Protein AF-0000000085065336 (afdb_homodimer)

pLDDT: mean 88.28, std 19.09, range [37.12, 98.88]

Nearest PDB structures (foldseek):
  1dco-assembly1_B  TM=8.413E-01  e=4.176E-04  Rattus norvegicus
  2v6u-assembly1_A  TM=8.398E-01  e=1.191E-03  Toxoplasma gondii RH
  3jst-assembly2_B  TM=8.424E-01  e=3.184E-03  Brucella melitensis
  4wil-assembly1_A  TM=7.880E-01  e=3.184E-03  Mus musculus
  4c45-assembly1_A  TM=7.063E-01  e=2.616E-03  Homo sapiens

Foldseek 3Di:
DPCPVPPPPPPPPDPPQDAKDKDKAFADFQQLVVQLVVVLVVLCVVVVHDWDWDDDTTMIMTMDGSVRVVVCVVVVHCSVVVSVVSSVVSRD/DPPPVPPVPPPPPPPPQDAKDKDKAFADFQQLVVQLVVVLVVLCVVVVHDWDWDDDTTMIMTMDGSVRVVVCVVVVHCSVVVSVVSSVVSRD

Radius of gyration: 24.81 Å; Cα contacts (8 Å, |Δi|>4): 207; chains: 2; bounding box: 37×108×65 Å

Organism: Acidithiobacillus ferrooxidans (strain ATCC 23270 / DSM 14882 / CIP 104768 / NCIMB 8455) (NCBI:txid243159)

Structure (mmCIF, N/CA/C/O backbone):
data_AF-0000000085065336-model_v1
#
loop_
_entity.id
_entity.type
_entity.pdbx_description
1 polymer '4a-hydroxytetrahydrobiopterin dehydratase'
#
loop_
_atom_site.group_PDB
_atom_site.id
_atom_site.type_symbol
_atom_site.label_atom_id
_atom_site.label_alt_id
_atom_site.label_comp_id
_atom_site.label_asym_id
_atom_site.label_entity_id
_atom_site.label_seq_id
_atom_site.pdbx_PDB_ins_code
_atom_site.Cartn_x
_atom_site.Cartn_y
_atom_site.Cartn_z
_atom_site.occupancy
_atom_site.B_iso_or_equiv
_atom_site.auth_seq_id
_atom_site.auth_comp_id
_atom_site.auth_asym_id
_atom_site.auth_atom_id
_atom_site.pdbx_PDB_model_num
ATOM 1 N N . MET A 1 1 ? 16.797 42.188 50.781 1 37.12 1 MET A N 1
ATOM 2 C CA . MET A 1 1 ? 16.078 40.969 50.406 1 37.12 1 MET A CA 1
ATOM 3 C C . MET A 1 1 ? 15.953 40.844 48.906 1 37.12 1 MET A C 1
ATOM 5 O O . MET A 1 1 ? 15.32 41.656 48.25 1 37.12 1 MET A O 1
ATOM 9 N N . ASN A 1 2 ? 16.984 40.375 48.156 1 39.34 2 ASN A N 1
ATOM 10 C CA . ASN A 1 2 ? 17.125 40.125 46.719 1 39.34 2 ASN A CA 1
ATOM 11 C C . ASN A 1 2 ? 16.016 39.219 46.219 1 39.34 2 ASN A C 1
ATOM 13 O O . ASN A 1 2 ? 15.805 38.125 46.75 1 39.34 2 ASN A O 1
ATOM 17 N N . ALA A 1 3 ? 14.852 39.625 45.688 1 46.88 3 ALA A N 1
ATOM 18 C CA . ALA A 1 3 ? 13.766 38.906 45.031 1 46.88 3 ALA A CA 1
ATOM 19 C C . ALA A 1 3 ? 14.297 38.031 43.938 1 46.88 3 ALA A C 1
ATOM 21 O O . ALA A 1 3 ? 14.734 38.5 42.875 1 46.88 3 ALA A O 1
ATOM 22 N N . VAL A 1 4 ? 15.125 37.031 44.188 1 46.22 4 VAL A N 1
ATOM 23 C CA . VAL A 1 4 ? 15.383 36 43.156 1 46.22 4 VAL A CA 1
ATOM 24 C C . VAL A 1 4 ? 14.062 35.531 42.562 1 46.22 4 VAL A C 1
ATOM 26 O O . VAL A 1 4 ? 13.125 35.188 43.281 1 46.22 4 VAL A O 1
ATOM 29 N N . LYS A 1 5 ? 13.57 36.219 41.531 1 44.22 5 LYS A N 1
ATOM 30 C CA . LYS A 1 5 ? 12.469 35.75 40.719 1 44.22 5 LYS A CA 1
ATOM 31 C C . LYS A 1 5 ? 12.547 34.219 40.531 1 44.22 5 LYS A C 1
ATOM 33 O O . LYS A 1 5 ? 13.555 33.688 40.031 1 44.22 5 LYS A O 1
ATOM 38 N N . ASP A 1 6 ? 12.016 33.375 41.438 1 45.69 6 ASP A N 1
ATOM 39 C CA . ASP A 1 6 ? 11.789 31.953 41.219 1 45.69 6 ASP A CA 1
ATOM 40 C C . ASP A 1 6 ? 11.375 31.688 39.75 1 45.69 6 ASP A C 1
ATOM 42 O O . ASP A 1 6 ? 10.312 32.125 39.312 1 45.69 6 ASP A O 1
ATOM 46 N N . LEU A 1 7 ? 12.25 31.953 38.719 1 43.44 7 LEU A N 1
ATOM 47 C CA . LEU A 1 7 ? 11.969 31.344 37.438 1 43.44 7 LEU A CA 1
ATOM 48 C C . LEU A 1 7 ? 11.328 29.969 37.594 1 43.44 7 LEU A C 1
ATOM 50 O O . LEU A 1 7 ? 11.977 29.031 38.094 1 43.44 7 LEU A O 1
ATOM 54 N N . ASN A 1 8 ? 10.164 29.844 38.188 1 44.94 8 ASN A N 1
ATOM 55 C CA . ASN A 1 8 ? 9.398 28.609 38.031 1 44.94 8 ASN A CA 1
ATOM 56 C C . ASN A 1 8 ? 9.641 27.953 36.688 1 44.94 8 ASN A C 1
ATOM 58 O O . ASN A 1 8 ? 9.398 28.562 35.625 1 44.94 8 ASN A O 1
ATOM 62 N N . ALA A 1 9 ? 10.766 27.219 36.438 1 46.41 9 ALA A N 1
ATOM 63 C CA . ALA A 1 9 ? 10.945 26.281 35.344 1 46.41 9 ALA A CA 1
ATOM 64 C C . ALA A 1 9 ? 9.617 25.688 34.906 1 46.41 9 ALA A C 1
ATOM 66 O O . ALA A 1 9 ? 8.891 25.094 35.719 1 46.41 9 ALA A O 1
ATOM 67 N N . ALA A 1 10 ? 8.852 26.328 34.062 1 47.88 10 ALA A N 1
ATOM 68 C CA . ALA A 1 10 ? 7.797 25.625 33.344 1 47.88 10 ALA A CA 1
ATOM 69 C C . ALA A 1 10 ? 8.094 24.125 33.25 1 47.88 10 ALA A C 1
ATOM 71 O O . ALA A 1 10 ? 9.18 23.719 32.844 1 47.88 10 ALA A O 1
ATOM 72 N N . SER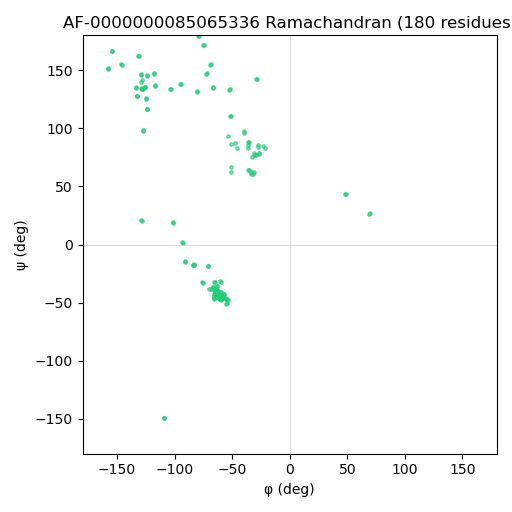 A 1 11 ? 7.77 23.266 34.25 1 47.81 11 SER A N 1
ATOM 73 C CA . SER A 1 11 ? 7.734 21.812 34.125 1 47.81 11 SER A CA 1
ATOM 74 C C . SER A 1 11 ? 7.457 21.375 32.688 1 47.81 11 SER A C 1
ATOM 76 O O . SER A 1 11 ? 6.441 21.766 32.094 1 47.81 11 SER A O 1
ATOM 78 N N . SER A 1 12 ? 8.445 21.422 31.812 1 49.44 12 SER A N 1
ATOM 79 C CA . SER A 1 12 ? 8.219 20.609 30.625 1 49.44 12 SER A CA 1
ATOM 80 C C . SER A 1 12 ? 7.383 19.375 30.938 1 49.44 12 SER A C 1
ATOM 82 O O . SER A 1 12 ? 7.879 18.422 31.531 1 49.44 12 SER A O 1
ATOM 84 N N . GLY A 1 13 ? 6.199 19.422 31.359 1 48.72 13 GLY A N 1
ATOM 85 C CA . GLY A 1 13 ? 5.379 18.234 31.438 1 48.72 13 GLY A CA 1
ATOM 86 C C . GLY A 1 13 ? 5.75 17.188 30.391 1 48.72 13 GLY A C 1
ATOM 87 O O . GLY A 1 13 ? 6.473 17.484 29.438 1 48.72 13 GLY A O 1
ATOM 88 N N . PRO A 1 14 ? 5.676 15.898 30.797 1 52.41 14 PRO A N 1
ATOM 89 C CA . PRO A 1 14 ? 5.965 14.867 29.797 1 52.41 14 PRO A CA 1
ATOM 90 C C . PRO A 1 14 ? 5.387 15.195 28.438 1 52.41 14 PRO A C 1
ATOM 92 O O . PRO A 1 14 ? 4.234 15.625 28.328 1 52.41 14 PRO A O 1
ATOM 95 N N . GLN A 1 15 ? 6.156 15.727 27.547 1 56.25 15 GLN A N 1
ATOM 96 C CA . GLN A 1 15 ? 5.648 15.828 26.188 1 56.25 15 GLN A CA 1
ATOM 97 C C . GLN A 1 15 ? 4.68 14.688 25.875 1 56.25 15 GLN A C 1
ATOM 99 O O . GLN A 1 15 ? 5.062 13.516 25.891 1 56.25 15 GLN A O 1
ATOM 104 N N . GLU A 1 16 ? 3.492 14.719 26.312 1 63.53 16 GLU A N 1
ATOM 105 C CA . GLU A 1 16 ? 2.461 13.742 25.984 1 63.53 16 GLU A CA 1
ATOM 106 C C . GLU A 1 16 ? 2.594 13.273 24.531 1 63.53 16 GLU A C 1
ATOM 108 O O . GLU A 1 16 ? 2.5 14.078 23.594 1 63.53 16 GLU A O 1
ATOM 113 N N . LEU A 1 17 ? 3.43 12.18 24.312 1 72.38 17 LEU A N 1
ATOM 114 C CA . LEU A 1 17 ? 3.559 11.578 22.984 1 72.38 17 LEU A CA 1
ATOM 115 C C . LEU A 1 17 ? 2.188 11.266 22.406 1 72.38 17 LEU A C 1
ATOM 117 O O . LEU A 1 17 ? 1.35 10.648 23.062 1 72.38 17 LEU A O 1
ATOM 121 N N . LEU A 1 18 ? 1.824 12.031 21.359 1 84.38 18 LEU A N 1
ATOM 122 C CA . LEU A 1 18 ? 0.594 11.727 20.641 1 84.38 18 LEU A CA 1
ATOM 123 C C . LEU A 1 18 ? 0.561 10.266 20.219 1 84.38 18 LEU A C 1
ATOM 125 O O . LEU A 1 18 ? 1.584 9.711 19.812 1 84.38 18 LEU A O 1
ATOM 129 N N . PRO A 1 19 ? -0.512 9.664 20.438 1 91 19 PRO A N 1
ATOM 130 C CA . PRO A 1 19 ? -0.625 8.266 20.016 1 91 19 PRO A CA 1
ATOM 131 C C . PRO A 1 19 ? -0.667 8.109 18.5 1 91 19 PRO A C 1
ATOM 133 O O . PRO A 1 19 ? -1.012 9.055 17.781 1 91 19 PRO A O 1
ATOM 136 N N . THR A 1 20 ? -0.245 6.934 18.094 1 95.38 20 THR A N 1
ATOM 137 C CA . THR A 1 20 ? -0.383 6.586 16.688 1 95.38 20 THR A CA 1
ATOM 138 C C . THR A 1 20 ? -1.854 6.453 16.312 1 95.38 20 THR A C 1
ATOM 140 O O . THR A 1 20 ? -2.646 5.875 17.062 1 95.38 20 THR A O 1
ATOM 143 N N . LEU A 1 21 ? -2.221 7.043 15.148 1 97.12 21 LEU A N 1
ATOM 144 C CA . LEU A 1 21 ? -3.549 6.879 14.57 1 97.12 21 LEU A CA 1
ATOM 145 C C . LEU A 1 21 ? -3.557 5.75 13.539 1 97.12 21 LEU A C 1
ATOM 147 O O . LEU A 1 21 ? -2.619 5.609 12.758 1 97.12 21 LEU A O 1
ATOM 151 N N . ASN A 1 22 ? -4.672 4.93 13.617 1 98.31 22 ASN A N 1
ATOM 152 C CA . ASN A 1 22 ? -4.828 3.805 12.695 1 98.31 22 ASN A CA 1
ATOM 153 C C . ASN A 1 22 ? -6.234 3.76 12.102 1 98.31 22 ASN A C 1
ATOM 155 O O . ASN A 1 22 ? -7.223 3.939 12.812 1 98.31 22 ASN A O 1
ATOM 159 N N . TRP A 1 23 ? -6.277 3.533 10.773 1 98.56 23 TRP A N 1
ATOM 160 C CA . TRP A 1 23 ? -7.527 3.293 10.062 1 98.56 23 TRP A CA 1
ATOM 161 C C . TRP A 1 23 ? -7.477 1.972 9.305 1 98.56 23 TRP A C 1
ATOM 163 O O . TRP A 1 23 ? -6.426 1.584 8.789 1 98.56 23 TRP A O 1
ATOM 173 N N . ARG A 1 24 ? -8.633 1.341 9.258 1 98.69 24 ARG A N 1
ATOM 174 C CA . ARG A 1 24 ? -8.867 0.233 8.336 1 98.69 24 ARG A CA 1
ATOM 175 C C . ARG A 1 24 ? -10.086 0.491 7.465 1 98.69 24 ARG A C 1
ATOM 177 O O . ARG A 1 24 ? -11.172 0.791 7.977 1 98.69 24 ARG A O 1
ATOM 184 N N . PHE A 1 25 ? -9.883 0.417 6.203 1 98.81 25 PHE A N 1
ATOM 185 C CA . PHE A 1 25 ? -10.961 0.56 5.23 1 98.81 25 PHE A CA 1
ATOM 186 C C . PHE A 1 25 ? -11.133 -0.72 4.426 1 98.81 25 PHE A C 1
ATOM 188 O O . PHE A 1 25 ? -10.156 -1.351 4.031 1 98.81 25 PHE A O 1
ATOM 195 N N . GLU A 1 26 ? -12.445 -1.111 4.219 1 98.69 26 GLU A N 1
ATOM 196 C CA . GLU A 1 26 ? -12.766 -2.305 3.439 1 98.69 26 GLU A CA 1
ATOM 197 C C . GLU A 1 26 ? -13.586 -1.952 2.201 1 98.69 26 GLU A C 1
ATOM 199 O O . GLU A 1 26 ? -14.406 -1.035 2.232 1 98.69 26 GLU A O 1
ATOM 204 N N . PHE A 1 27 ? -13.336 -2.742 1.163 1 98.56 27 PHE A N 1
ATOM 205 C CA . PHE A 1 27 ? -13.969 -2.504 -0.13 1 98.56 27 PHE A CA 1
ATOM 206 C C . PHE A 1 27 ? -14.57 -3.791 -0.687 1 98.56 27 PHE A C 1
ATOM 208 O O . PHE A 1 27 ? -14.18 -4.887 -0.282 1 98.56 27 PHE A O 1
ATOM 215 N N . GLY A 1 28 ? -15.445 -3.627 -1.633 1 97.75 28 GLY A N 1
ATOM 216 C CA . GLY A 1 28 ? -16.156 -4.766 -2.184 1 97.75 28 GLY A CA 1
ATOM 217 C C . GLY A 1 28 ? -15.383 -5.492 -3.268 1 97.75 28 GLY A C 1
ATOM 218 O O . GLY A 1 28 ? -15.711 -6.625 -3.621 1 97.75 28 GLY A O 1
ATOM 219 N N . SER A 1 29 ? -14.359 -4.84 -3.846 1 97.12 29 SER A N 1
ATOM 220 C CA . SER A 1 29 ? -13.578 -5.418 -4.934 1 97.12 29 SER A CA 1
ATOM 221 C C . SER A 1 29 ? -12.172 -4.832 -4.977 1 97.12 29 SER A C 1
ATOM 223 O O . SER A 1 29 ? -11.906 -3.793 -4.367 1 97.12 29 SER A O 1
ATOM 225 N N . TYR A 1 30 ? -11.336 -5.508 -5.738 1 97 30 TYR A N 1
ATOM 226 C CA . TYR A 1 30 ? -9.984 -4.98 -5.938 1 97 30 TYR A CA 1
ATOM 227 C C . TYR A 1 30 ? -10.023 -3.664 -6.699 1 97 30 TYR A C 1
ATOM 229 O O . TYR A 1 30 ? -9.203 -2.771 -6.449 1 97 30 TYR A O 1
ATOM 237 N N . VAL A 1 31 ? -10.969 -3.504 -7.578 1 96.62 31 VAL A N 1
ATOM 238 C CA . VAL A 1 31 ? -11.109 -2.275 -8.352 1 96.62 31 VAL A CA 1
ATOM 239 C C . VAL A 1 31 ? -11.383 -1.103 -7.414 1 96.62 31 VAL A C 1
ATOM 241 O O . VAL A 1 31 ? -10.781 -0.035 -7.551 1 96.62 31 VAL A O 1
ATOM 244 N N . GLN A 1 32 ? -12.258 -1.315 -6.457 1 98.12 32 GLN A N 1
ATOM 245 C CA . GLN A 1 32 ? -12.555 -0.273 -5.477 1 98.12 32 GLN A CA 1
ATOM 246 C C . GLN A 1 32 ? -11.328 0.029 -4.613 1 98.12 32 GLN A C 1
ATOM 248 O O . GLN A 1 32 ? -11.062 1.189 -4.297 1 98.12 32 GLN A O 1
ATOM 253 N N . THR A 1 33 ? -10.609 -1.02 -4.188 1 98.44 33 THR A N 1
ATOM 254 C CA . THR A 1 33 ? -9.367 -0.832 -3.441 1 98.44 33 THR A CA 1
ATOM 255 C C . THR A 1 33 ? -8.398 0.045 -4.223 1 98.44 33 THR A C 1
ATOM 257 O O . THR A 1 33 ? -7.863 1.02 -3.689 1 98.44 33 THR A O 1
ATOM 260 N N . ARG A 1 34 ? -8.266 -0.302 -5.5 1 97.31 34 ARG A N 1
ATOM 261 C CA . ARG A 1 34 ? -7.34 0.436 -6.355 1 97.31 34 ARG A CA 1
ATOM 262 C C . ARG A 1 34 ? -7.793 1.88 -6.539 1 97.31 34 ARG A C 1
ATOM 264 O O . ARG A 1 34 ? -6.973 2.799 -6.551 1 97.31 34 ARG A O 1
ATOM 271 N N . HIS A 1 35 ? -9.039 2.082 -6.688 1 97.81 35 HIS A N 1
ATOM 272 C CA . HIS A 1 35 ? -9.578 3.432 -6.832 1 97.81 35 HIS A CA 1
ATOM 273 C C . HIS A 1 35 ? -9.266 4.281 -5.605 1 97.81 35 HIS A C 1
ATOM 275 O O . HIS A 1 35 ? -8.836 5.43 -5.73 1 97.81 35 HIS A O 1
ATOM 281 N N . PHE A 1 36 ? -9.5 3.73 -4.441 1 98.75 36 PHE A N 1
ATOM 282 C CA . PHE A 1 36 ? -9.18 4.434 -3.203 1 98.75 36 PHE A CA 1
ATOM 283 C C . PHE A 1 36 ? -7.699 4.789 -3.15 1 98.75 36 PHE A C 1
ATOM 285 O O . PHE A 1 36 ? -7.34 5.922 -2.82 1 98.75 36 PHE A O 1
ATOM 292 N N . LEU A 1 37 ? -6.816 3.822 -3.48 1 98.56 37 LEU A N 1
ATOM 293 C CA . LEU A 1 37 ? -5.375 4.02 -3.396 1 98.56 37 LEU A CA 1
ATOM 294 C C . LEU A 1 37 ? -4.918 5.109 -4.359 1 98.56 37 LEU A C 1
ATOM 296 O O . LEU A 1 37 ? -4.02 5.891 -4.039 1 98.56 37 LEU A O 1
ATOM 300 N N . ASP A 1 38 ? -5.551 5.164 -5.5 1 97.56 38 ASP A N 1
ATOM 301 C CA . ASP A 1 38 ? -5.238 6.219 -6.465 1 97.56 38 ASP A CA 1
ATOM 302 C C . ASP A 1 38 ? -5.605 7.594 -5.914 1 97.56 38 ASP A C 1
ATOM 304 O O . ASP A 1 38 ? -4.82 8.539 -6.012 1 97.56 38 ASP A O 1
ATOM 308 N N . GLN A 1 39 ? -6.746 7.719 -5.328 1 98.31 39 GLN A N 1
ATOM 309 C CA . GLN A 1 39 ? -7.188 8.984 -4.75 1 98.31 39 GLN A CA 1
ATOM 310 C C . GLN A 1 39 ? -6.328 9.367 -3.551 1 98.31 39 GLN A C 1
ATOM 312 O O . GLN A 1 39 ? -6.043 10.555 -3.342 1 98.31 39 GLN A O 1
ATOM 317 N N . MET A 1 40 ? -5.953 8.391 -2.83 1 98.44 40 MET A N 1
ATOM 318 C CA . MET A 1 40 ? -5.059 8.633 -1.702 1 98.44 40 MET A CA 1
ATOM 319 C C . MET A 1 40 ? -3.719 9.18 -2.18 1 98.44 40 MET A C 1
ATOM 321 O O . MET A 1 40 ? -3.141 10.055 -1.541 1 98.44 40 MET A O 1
ATOM 325 N N . ALA A 1 41 ? -3.188 8.602 -3.242 1 98.06 41 ALA A N 1
ATOM 326 C CA . ALA A 1 41 ? -1.941 9.094 -3.82 1 98.06 41 ALA A CA 1
ATOM 327 C C . ALA A 1 41 ? -2.059 10.562 -4.199 1 98.06 41 ALA A C 1
ATOM 329 O O . ALA A 1 41 ? -1.155 11.359 -3.924 1 98.06 41 ALA A O 1
ATOM 330 N N . ASP A 1 42 ? -3.178 10.922 -4.785 1 98 42 ASP A N 1
ATOM 331 C CA . ASP A 1 42 ? -3.424 12.312 -5.156 1 98 42 ASP A CA 1
ATOM 332 C C . ASP A 1 42 ? -3.486 13.211 -3.924 1 98 42 ASP A C 1
ATOM 334 O O . ASP A 1 42 ? -2.943 14.32 -3.926 1 98 42 ASP A O 1
ATOM 338 N N . LEU A 1 43 ? -4.133 12.805 -2.92 1 98.5 43 LEU A N 1
ATOM 339 C CA . LEU A 1 43 ? -4.211 13.547 -1.666 1 98.5 43 LEU A CA 1
ATOM 340 C C . LEU A 1 43 ? -2.824 13.758 -1.068 1 98.5 43 LEU A C 1
ATOM 342 O O . LEU A 1 43 ? -2.494 14.859 -0.622 1 98.5 43 LEU A O 1
ATOM 346 N N . SER A 1 44 ? -2.01 12.688 -1.01 1 98.19 44 SER A N 1
ATOM 347 C CA . SER A 1 44 ? -0.654 12.766 -0.476 1 98.19 44 SER A CA 1
ATOM 348 C C . SER A 1 44 ? 0.186 13.781 -1.246 1 98.19 44 SER A C 1
ATOM 350 O O . SER A 1 44 ? 0.89 14.594 -0.645 1 98.19 44 SER A O 1
ATOM 352 N N . LYS A 1 45 ? 0.072 13.719 -2.533 1 97.19 45 LYS A N 1
ATOM 353 C CA . LYS A 1 45 ? 0.803 14.656 -3.381 1 97.19 45 LYS A CA 1
ATOM 354 C C . LYS A 1 45 ? 0.378 16.094 -3.104 1 97.19 45 LYS A C 1
ATOM 356 O O . LYS A 1 45 ? 1.223 16.969 -2.934 1 97.19 45 LYS A O 1
ATOM 361 N N . ARG A 1 46 ? -0.868 16.422 -3 1 97.25 46 ARG A N 1
ATOM 362 C CA . ARG A 1 46 ? -1.407 17.75 -2.783 1 97.25 46 ARG A CA 1
ATOM 363 C C . ARG A 1 46 ? -0.997 18.297 -1.417 1 97.25 46 ARG A C 1
ATOM 365 O O . ARG A 1 46 ? -0.661 19.469 -1.285 1 97.25 46 ARG A O 1
ATOM 372 N N . GLU A 1 47 ? -1.029 17.438 -0.41 1 96.94 47 GLU A N 1
ATOM 373 C CA . GLU A 1 47 ? -0.809 17.875 0.965 1 96.94 47 GLU A CA 1
ATOM 374 C C . GLU A 1 47 ? 0.667 17.797 1.342 1 96.94 47 GLU A C 1
ATOM 376 O O . GLU A 1 47 ? 1.087 18.344 2.363 1 96.94 47 GLU A O 1
ATOM 381 N N . GLY A 1 48 ? 1.421 17.094 0.538 1 96.12 48 GLY A N 1
ATOM 382 C CA . GLY A 1 48 ? 2.83 16.906 0.846 1 96.12 48 GLY A CA 1
ATOM 383 C C . GLY A 1 48 ? 3.062 16.016 2.057 1 96.12 48 GLY A C 1
ATOM 384 O O . GLY A 1 48 ? 4.004 16.234 2.82 1 96.12 48 GLY A O 1
ATOM 385 N N . TYR A 1 49 ? 2.172 15.133 2.344 1 97.56 49 TYR A N 1
ATOM 386 C CA . TYR A 1 49 ? 2.27 14.18 3.443 1 97.56 49 TYR A CA 1
ATOM 387 C C . TYR A 1 49 ? 2.016 12.758 2.959 1 97.56 49 TYR A C 1
ATOM 389 O O . TYR A 1 49 ? 1.076 12.516 2.199 1 97.56 49 TYR A O 1
ATOM 397 N N . TYR A 1 50 ? 2.809 11.875 3.357 1 98.25 50 TYR A N 1
ATOM 398 C CA . TYR A 1 50 ? 2.771 10.492 2.896 1 98.25 50 TYR A CA 1
ATOM 399 C C . TYR A 1 50 ? 2.719 9.531 4.074 1 98.25 50 TYR A C 1
ATOM 401 O O . TYR A 1 50 ? 3.752 9.18 4.648 1 98.25 50 TYR A O 1
ATOM 409 N N . PRO A 1 51 ? 1.52 9.062 4.391 1 98.56 51 PRO A N 1
ATOM 410 C CA . PRO A 1 51 ? 1.372 8.133 5.516 1 98.56 51 PRO A CA 1
ATOM 411 C C . PRO A 1 51 ? 1.847 6.723 5.18 1 98.56 51 PRO A C 1
ATOM 413 O O . PRO A 1 51 ? 2.166 6.434 4.023 1 98.56 51 PRO A O 1
ATOM 416 N N . ASN A 1 52 ? 1.913 5.855 6.145 1 98.06 52 ASN A N 1
ATOM 417 C CA . ASN A 1 52 ? 2.141 4.434 5.91 1 98.06 52 ASN A CA 1
ATOM 418 C C . ASN A 1 52 ? 0.856 3.721 5.496 1 98.06 52 ASN A C 1
ATOM 420 O O . ASN A 1 52 ? -0.187 3.891 6.129 1 98.06 52 ASN A O 1
ATOM 424 N N . VAL A 1 53 ? 0.941 2.965 4.461 1 98.88 53 VAL A N 1
ATOM 425 C CA . VAL A 1 53 ? -0.226 2.289 3.904 1 98.88 53 VAL A CA 1
ATOM 426 C C . VAL A 1 53 ? 0.061 0.796 3.756 1 98.88 53 VAL A C 1
ATOM 428 O O . VAL A 1 53 ? 1.146 0.407 3.316 1 98.88 53 VAL A O 1
ATOM 431 N N . SER A 1 54 ? -0.819 -0.034 4.148 1 98.75 54 SER A N 1
ATOM 432 C CA . SER A 1 54 ? -0.799 -1.46 3.838 1 98.75 54 SER A CA 1
ATOM 433 C C . SER A 1 54 ? -2.139 -1.921 3.275 1 98.75 54 SER A C 1
ATOM 435 O O . SER A 1 54 ? -3.191 -1.416 3.67 1 98.75 54 SER A O 1
ATOM 437 N N . PHE A 1 55 ? -1.986 -2.934 2.33 1 98.81 55 PHE A N 1
ATOM 438 C CA . PHE A 1 55 ? -3.256 -3.357 1.754 1 98.81 55 PHE A CA 1
ATOM 439 C C . PHE A 1 55 ? -3.145 -4.762 1.169 1 98.81 55 PHE A C 1
ATOM 441 O O . PHE A 1 55 ? -2.049 -5.211 0.829 1 98.81 55 PHE A O 1
ATOM 448 N N . GLY A 1 56 ? -4.211 -5.441 1.171 1 97.88 56 GLY A N 1
ATOM 449 C CA . GLY A 1 56 ? -4.461 -6.645 0.393 1 97.88 56 GLY A CA 1
ATOM 450 C C . GLY A 1 56 ? -5.453 -6.434 -0.734 1 97.88 56 GLY A C 1
ATOM 451 O O . GLY A 1 56 ? -5.488 -5.359 -1.343 1 97.88 56 GLY A O 1
ATOM 452 N N . LYS A 1 57 ? -6.125 -7.527 -0.974 1 97.62 57 LYS A N 1
ATOM 453 C CA . LYS A 1 57 ? -7.039 -7.465 -2.107 1 97.62 57 LYS A CA 1
ATOM 454 C C . LYS A 1 57 ? -8.172 -6.473 -1.845 1 97.62 57 LYS A C 1
ATOM 456 O O . LYS A 1 57 ? -8.461 -5.617 -2.686 1 97.62 57 LYS A O 1
ATOM 461 N N . THR A 1 58 ? -8.789 -6.523 -0.635 1 98.31 58 THR A N 1
ATOM 462 C CA . THR A 1 58 ? -10.023 -5.77 -0.462 1 98.31 58 THR A CA 1
ATOM 463 C C . THR A 1 58 ? -9.961 -4.906 0.793 1 98.31 58 THR A C 1
ATOM 465 O O . THR A 1 58 ? -10.992 -4.559 1.369 1 98.31 58 THR A O 1
ATOM 468 N N . TYR A 1 59 ? -8.797 -4.629 1.236 1 98.62 59 TYR A N 1
ATOM 469 C CA . TYR A 1 59 ? -8.68 -3.771 2.41 1 98.62 59 TYR A CA 1
ATOM 470 C C . TYR A 1 59 ? -7.434 -2.902 2.332 1 98.62 59 TYR A C 1
ATOM 472 O O . TYR A 1 59 ? -6.457 -3.268 1.672 1 98.62 59 TYR A O 1
ATOM 480 N N . VAL A 1 60 ? -7.504 -1.738 3.057 1 98.88 60 VAL A N 1
ATOM 481 C CA . VAL A 1 60 ? -6.383 -0.818 3.219 1 98.88 60 VAL A CA 1
ATOM 482 C C . VAL A 1 60 ? -6.242 -0.427 4.688 1 98.88 60 VAL A C 1
ATOM 484 O O . VAL A 1 60 ? -7.227 -0.064 5.336 1 98.88 60 VAL A O 1
ATOM 487 N N . ASN A 1 61 ? -5.105 -0.554 5.238 1 98.88 61 ASN A N 1
ATOM 488 C CA . ASN A 1 61 ? -4.719 -0.001 6.531 1 98.88 61 ASN A CA 1
ATOM 489 C C . ASN A 1 61 ? -3.826 1.227 6.371 1 98.88 61 ASN A C 1
ATOM 491 O O . ASN A 1 61 ? -2.883 1.214 5.582 1 98.88 61 ASN A O 1
ATOM 495 N N . ILE A 1 62 ? -4.148 2.285 7.125 1 98.88 62 ILE A N 1
ATOM 496 C CA . ILE A 1 62 ? -3.334 3.496 7.125 1 98.88 62 ILE A CA 1
ATOM 497 C C . ILE A 1 62 ? -2.93 3.848 8.555 1 98.88 62 ILE A C 1
ATOM 499 O O . ILE A 1 62 ? -3.748 3.773 9.477 1 98.88 62 ILE A O 1
ATOM 503 N N . SER A 1 63 ? -1.678 4.191 8.695 1 98.56 63 SER A N 1
ATOM 504 C CA . SER A 1 63 ? -1.179 4.605 10 1 98.56 63 SER A CA 1
ATOM 505 C C . SER A 1 63 ? -0.44 5.938 9.906 1 98.56 63 SER A C 1
ATOM 507 O O . SER A 1 63 ? 0.288 6.188 8.945 1 98.56 63 SER A O 1
ATOM 509 N N . ILE A 1 64 ? -0.68 6.758 10.93 1 98 64 ILE A N 1
ATOM 510 C CA . ILE A 1 64 ? 0.028 8.016 11.141 1 98 64 ILE A CA 1
ATOM 511 C C . ILE A 1 64 ? 0.659 8.023 12.531 1 98 64 ILE A C 1
ATOM 513 O O . ILE A 1 64 ? -0.045 7.934 13.539 1 98 64 ILE A O 1
ATOM 517 N N . ASP A 1 65 ? 1.98 8.086 12.5 1 96.75 65 ASP A N 1
ATOM 518 C CA . ASP A 1 65 ? 2.668 8.016 13.781 1 96.75 65 ASP A CA 1
ATOM 519 C C . ASP A 1 65 ? 2.635 9.367 14.5 1 96.75 65 ASP A C 1
ATOM 521 O O . ASP A 1 65 ? 2.006 10.312 14.016 1 96.75 65 ASP A O 1
ATOM 525 N N . ALA A 1 66 ? 3.215 9.398 15.641 1 95.94 66 ALA A N 1
ATOM 526 C CA . ALA A 1 66 ? 3.184 10.578 16.5 1 95.94 66 ALA A CA 1
ATOM 527 C C . ALA A 1 66 ? 3.787 11.789 15.781 1 95.94 66 ALA A C 1
ATOM 529 O O . ALA A 1 66 ? 3.275 12.906 15.898 1 95.94 66 ALA A O 1
ATOM 530 N N . GLU A 1 67 ? 4.875 11.578 15.133 1 95.56 67 GLU A N 1
ATOM 531 C CA . GLU A 1 67 ? 5.527 12.664 14.406 1 95.56 67 GLU A CA 1
ATOM 532 C C . GLU A 1 67 ? 4.617 13.219 13.312 1 95.56 67 GLU A C 1
ATOM 534 O O . GLU A 1 67 ? 4.496 14.438 13.164 1 95.56 67 GLU A O 1
ATOM 539 N N . GLY A 1 68 ? 4.031 12.305 12.586 1 96.31 68 GLY A N 1
ATOM 540 C CA . GLY A 1 68 ? 3.09 12.727 11.562 1 96.31 68 GLY A CA 1
ATOM 541 C C . GLY A 1 68 ? 1.885 13.461 12.117 1 96.31 68 GLY A C 1
ATOM 542 O O . GLY A 1 68 ? 1.438 14.453 11.539 1 96.31 68 GLY A O 1
ATOM 543 N N . ARG A 1 69 ? 1.404 12.977 13.188 1 95.69 69 ARG A N 1
ATOM 544 C CA . ARG A 1 69 ? 0.279 13.641 13.844 1 95.69 69 ARG A CA 1
ATOM 545 C C . ARG A 1 69 ? 0.637 15.07 14.234 1 95.69 69 ARG A C 1
ATOM 547 O O . ARG A 1 69 ? -0.166 15.984 14.055 1 95.69 69 ARG A O 1
ATOM 554 N N . ALA A 1 70 ? 1.739 15.242 14.789 1 95.25 70 ALA A N 1
ATOM 555 C CA . ALA A 1 70 ? 2.193 16.562 15.188 1 95.25 70 ALA A CA 1
ATOM 556 C C . ALA A 1 70 ? 2.279 17.5 13.984 1 95.25 70 ALA A C 1
ATOM 558 O O . ALA A 1 70 ? 1.852 18.656 14.062 1 95.25 70 ALA A O 1
ATOM 559 N N . GLU A 1 71 ? 2.857 17 12.906 1 95.75 71 GLU A N 1
ATOM 560 C CA . GLU A 1 71 ? 2.982 17.766 11.68 1 95.75 71 GLU A CA 1
ATOM 561 C C . GLU A 1 71 ? 1.613 18.203 11.156 1 95.75 71 GLU A C 1
ATOM 563 O O . GLU A 1 71 ? 1.412 19.375 10.828 1 95.75 71 GLU A O 1
ATOM 568 N N . LEU A 1 72 ? 0.641 17.297 11.117 1 96.69 72 LEU A N 1
ATOM 569 C CA . LEU A 1 72 ? -0.696 17.594 10.617 1 96.69 72 LEU A CA 1
ATOM 570 C C . LEU A 1 72 ? -1.398 18.594 11.523 1 96.69 72 LEU A C 1
ATOM 572 O O . LEU A 1 72 ? -2.086 19.5 11.039 1 96.69 72 LEU A O 1
ATOM 576 N N . THR A 1 73 ? -1.207 18.469 12.805 1 94.88 73 THR A N 1
ATOM 577 C CA . THR A 1 73 ? -1.81 19.375 13.773 1 94.88 73 THR A CA 1
ATOM 578 C C . THR A 1 73 ? -1.243 20.781 13.609 1 94.88 73 THR A C 1
ATOM 580 O O . THR A 1 73 ? -1.993 21.766 13.594 1 94.88 73 THR A O 1
ATOM 583 N N . GLU A 1 74 ? 0.046 20.859 13.461 1 95.56 74 GLU A N 1
ATOM 584 C CA . GLU A 1 74 ? 0.722 22.141 13.312 1 95.56 74 GLU A CA 1
ATOM 585 C C . GLU A 1 74 ? 0.23 22.875 12.07 1 95.56 74 GLU A C 1
ATOM 587 O O . GLU A 1 74 ? 0.102 24.109 12.078 1 95.56 74 GLU A O 1
ATOM 592 N N . ARG A 1 75 ? -0.129 22.109 11.078 1 96.62 75 ARG A N 1
ATOM 593 C CA . ARG A 1 75 ? -0.544 22.688 9.805 1 96.62 75 ARG A CA 1
ATOM 594 C C . ARG A 1 75 ? -2.057 22.875 9.758 1 96.62 75 ARG A C 1
ATOM 596 O O . ARG A 1 75 ? -2.6 23.344 8.75 1 96.62 75 ARG A O 1
ATOM 603 N N . ASN A 1 76 ? -2.781 22.5 10.898 1 96.94 76 ASN A N 1
ATOM 604 C CA . ASN A 1 76 ? -4.238 22.484 10.859 1 96.94 76 ASN A CA 1
ATOM 605 C C . ASN A 1 76 ? -4.754 21.75 9.625 1 96.94 76 ASN A C 1
ATOM 607 O O . ASN A 1 76 ? -5.645 22.234 8.93 1 96.94 76 ASN A O 1
ATOM 611 N N . SER A 1 77 ? -4.113 20.625 9.367 1 97.38 77 SER A N 1
ATOM 612 C CA . SER A 1 77 ? -4.371 19.859 8.156 1 97.38 77 SER A CA 1
ATOM 613 C C . SER A 1 77 ? -5.723 19.156 8.219 1 97.38 77 SER A C 1
ATOM 615 O O . SER A 1 77 ? -6.109 18.641 9.266 1 97.38 77 SER A O 1
ATOM 617 N N . ARG A 1 78 ? -6.395 19.016 7.051 1 97.5 78 ARG A N 1
ATOM 618 C CA . ARG A 1 78 ? -7.633 18.25 6.914 1 97.5 78 ARG A CA 1
ATOM 619 C C . ARG A 1 78 ? -7.367 16.875 6.305 1 97.5 78 ARG A C 1
ATOM 621 O O . ARG A 1 78 ? -8.289 16.203 5.844 1 97.5 78 ARG A O 1
ATOM 628 N N . PHE A 1 79 ? -6.203 16.453 6.359 1 98.44 79 PHE A N 1
ATOM 629 C CA . PHE A 1 79 ? -5.758 15.234 5.691 1 98.44 79 PHE A CA 1
ATOM 630 C C . PHE A 1 79 ? -6.609 14.047 6.113 1 98.44 79 PHE A C 1
ATOM 632 O O . PHE A 1 79 ? -7.121 13.312 5.266 1 98.44 79 PHE A O 1
ATOM 639 N N . THR A 1 80 ? -6.805 13.797 7.414 1 98.25 80 THR A N 1
ATOM 640 C CA . THR A 1 80 ? -7.5 12.609 7.902 1 98.25 80 THR A CA 1
ATOM 641 C C . THR A 1 80 ? -8.984 12.664 7.547 1 98.25 80 THR A C 1
ATOM 643 O O . THR A 1 80 ? -9.578 11.648 7.188 1 98.25 80 THR A O 1
ATOM 646 N N . GLY A 1 81 ? -9.508 13.844 7.641 1 98.19 81 GLY A N 1
ATOM 647 C CA . GLY A 1 81 ? -10.898 14 7.23 1 98.19 81 GLY A CA 1
ATOM 648 C C . GLY A 1 81 ? -11.117 13.734 5.754 1 98.19 81 GLY A C 1
ATOM 649 O O . GLY A 1 81 ? -12.086 13.07 5.375 1 98.19 81 GLY A O 1
ATOM 650 N N . GLU A 1 82 ? -10.281 14.242 4.93 1 98.56 82 GLU A N 1
ATOM 651 C CA . GLU A 1 82 ? -10.375 14.016 3.49 1 98.56 82 GLU A CA 1
ATOM 652 C C . GLU A 1 82 ? -10.148 12.547 3.145 1 98.56 82 GLU A C 1
ATOM 654 O O . GLU A 1 82 ? -10.828 12 2.277 1 98.56 82 GLU A O 1
ATOM 659 N N . MET A 1 83 ? -9.203 11.953 3.75 1 98.62 83 MET A N 1
ATOM 660 C CA . MET A 1 83 ? -8.945 10.523 3.584 1 98.62 83 MET A CA 1
ATOM 661 C C . MET A 1 83 ? -10.195 9.711 3.869 1 98.62 83 MET A C 1
ATOM 663 O O . MET A 1 83 ? -10.562 8.828 3.088 1 98.62 83 MET A O 1
ATOM 667 N N . GLU A 1 84 ? -10.867 10 4.965 1 98.31 84 GLU A N 1
ATOM 668 C CA . GLU A 1 84 ? -12.078 9.281 5.328 1 98.31 84 GLU A CA 1
ATOM 669 C C . GLU A 1 84 ? -13.188 9.5 4.301 1 98.31 84 GLU A C 1
ATOM 671 O O . GLU A 1 84 ? -13.945 8.586 3.988 1 98.31 84 GLU A O 1
ATOM 676 N N . ALA A 1 85 ? -13.273 10.68 3.818 1 98.38 85 ALA A N 1
ATOM 677 C CA . ALA A 1 85 ? -14.258 10.992 2.789 1 98.38 85 ALA A CA 1
ATOM 678 C C . ALA A 1 85 ? -13.984 10.219 1.508 1 98.38 85 ALA A C 1
ATOM 680 O O . ALA A 1 85 ? -14.914 9.727 0.857 1 98.38 85 ALA A O 1
ATOM 681 N N . LEU A 1 86 ? -12.727 10.133 1.105 1 98.62 86 LEU A N 1
ATOM 682 C CA . LEU A 1 86 ? -12.344 9.367 -0.075 1 98.62 86 LEU A CA 1
ATOM 683 C C . LEU A 1 86 ? -12.773 7.914 0.058 1 98.62 86 LEU A C 1
ATOM 685 O O . LEU A 1 86 ? -13.25 7.312 -0.908 1 98.62 86 LEU A O 1
ATOM 689 N N . ALA A 1 87 ? -12.555 7.312 1.244 1 98.38 87 ALA A N 1
ATOM 690 C CA . ALA A 1 87 ? -12.93 5.918 1.472 1 98.38 87 ALA A CA 1
ATOM 691 C C . ALA A 1 87 ? -14.43 5.715 1.286 1 98.38 87 ALA A C 1
ATOM 693 O O . ALA A 1 87 ? -14.859 4.707 0.718 1 98.38 87 ALA A O 1
ATOM 694 N N . ALA A 1 88 ? -15.18 6.637 1.757 1 96.88 88 ALA A N 1
ATOM 695 C CA . ALA A 1 88 ? -16.641 6.559 1.633 1 96.88 88 ALA A CA 1
ATOM 696 C C . ALA A 1 88 ? -17.062 6.586 0.168 1 96.88 88 ALA A C 1
ATOM 698 O O . ALA A 1 88 ? -17.953 5.84 -0.237 1 96.88 88 ALA A O 1
ATOM 699 N N . THR A 1 89 ? -16.391 7.391 -0.58 1 96.62 89 THR A N 1
ATOM 700 C CA . THR A 1 89 ? -16.75 7.559 -1.981 1 96.62 89 THR A CA 1
ATOM 701 C C . THR A 1 89 ? -16.297 6.363 -2.811 1 96.62 89 THR A C 1
ATOM 703 O O . THR A 1 89 ? -16.953 5.977 -3.775 1 96.62 89 THR A O 1
ATOM 706 N N . ALA A 1 90 ? -15.203 5.742 -2.467 1 95.69 90 ALA A N 1
ATOM 707 C CA . ALA A 1 90 ? -14.625 4.633 -3.227 1 95.69 90 ALA A CA 1
ATOM 708 C C . ALA A 1 90 ? -15.484 3.375 -3.09 1 95.69 90 ALA A C 1
ATOM 710 O O . ALA A 1 90 ? -15.367 2.447 -3.895 1 95.69 90 ALA A O 1
ATOM 711 N N . ARG A 1 91 ? -16.312 3.281 -2.135 1 93.38 91 ARG A N 1
ATOM 712 C CA . ARG A 1 91 ? -17.172 2.127 -1.89 1 93.38 91 ARG A CA 1
ATOM 713 C C . ARG A 1 91 ? -18.422 2.188 -2.75 1 93.38 91 ARG A C 1
ATOM 715 O O . ARG A 1 91 ? -19.172 1.205 -2.846 1 93.38 91 ARG A O 1
ATOM 722 N N . THR A 1 92 ? -18.719 3.303 -3.262 1 83.62 92 THR A N 1
ATOM 723 C CA . THR A 1 92 ? -19.953 3.467 -4.023 1 83.62 92 THR A CA 1
ATOM 724 C C . THR A 1 92 ? -19.672 3.389 -5.523 1 83.62 92 THR A C 1
ATOM 726 O O . THR A 1 92 ? -18.609 3.814 -5.988 1 83.62 92 THR A O 1
ATOM 729 N N . MET B 1 1 ? -1.008 -68.25 6.727 1 37.41 1 MET B N 1
ATOM 730 C CA . MET B 1 1 ? -0.238 -67 7 1 37.41 1 MET B CA 1
ATOM 731 C C . MET B 1 1 ? -0.826 -65.812 6.266 1 37.41 1 MET B C 1
ATOM 733 O O . MET B 1 1 ? -0.824 -65.812 5.031 1 37.41 1 MET B O 1
ATOM 737 N N . ASN B 1 2 ? -1.947 -65.188 6.734 1 41.09 2 ASN B N 1
ATOM 738 C CA . ASN B 1 2 ? -2.676 -64 6.277 1 41.09 2 ASN B CA 1
ATOM 739 C C . ASN B 1 2 ? -1.749 -62.812 6.094 1 41.09 2 ASN B C 1
ATOM 741 O O . ASN B 1 2 ? -1.048 -62.406 7.023 1 41.09 2 ASN B O 1
ATOM 745 N N . ALA B 1 3 ? -1.067 -62.562 4.98 1 47.88 3 ALA B N 1
ATOM 746 C CA . ALA B 1 3 ? -0.251 -61.406 4.629 1 47.88 3 ALA B CA 1
ATOM 747 C C . ALA B 1 3 ? -1.018 -60.094 4.859 1 47.88 3 ALA B C 1
ATOM 749 O O . ALA B 1 3 ? -1.985 -59.812 4.152 1 47.88 3 ALA B O 1
ATOM 750 N N . VAL B 1 4 ? -1.351 -59.719 6.094 1 45.81 4 VAL B N 1
ATOM 751 C CA . VAL B 1 4 ? -1.783 -58.375 6.387 1 45.81 4 VAL B CA 1
ATOM 752 C C . VAL B 1 4 ? -0.847 -57.375 5.711 1 45.81 4 VAL B C 1
ATOM 754 O O . VAL B 1 4 ? 0.374 -57.438 5.867 1 45.81 4 VAL B O 1
ATOM 757 N N . LYS B 1 5 ? -1.03 -57.062 4.449 1 45 5 LYS B N 1
ATOM 758 C CA . LYS B 1 5 ? -0.362 -55.938 3.791 1 45 5 LYS B CA 1
ATOM 759 C C . LYS B 1 5 ? -0.208 -54.75 4.742 1 45 5 LYS B C 1
ATOM 761 O O . LYS B 1 5 ? -1.197 -54.25 5.273 1 45 5 LYS B O 1
ATOM 766 N N . ASP B 1 6 ? 0.838 -54.688 5.625 1 45.75 6 ASP B N 1
ATOM 767 C CA . ASP B 1 6 ? 1.221 -53.5 6.371 1 45.75 6 ASP B CA 1
ATOM 768 C C . ASP B 1 6 ? 1.016 -52.219 5.531 1 45.75 6 ASP B C 1
ATOM 770 O O . ASP B 1 6 ? 1.67 -52.031 4.504 1 45.75 6 ASP B O 1
ATOM 774 N N . LEU B 1 7 ? -0.24 -51.844 5.137 1 43.31 7 LEU B N 1
ATOM 775 C CA . LEU B 1 7 ? -0.431 -50.469 4.676 1 43.31 7 LEU B CA 1
ATOM 776 C C . LEU B 1 7 ? 0.48 -49.5 5.434 1 43.31 7 LEU B C 1
ATOM 778 O O . LEU B 1 7 ? 0.302 -49.281 6.637 1 43.31 7 LEU B O 1
ATOM 782 N N . ASN B 1 8 ? 1.764 -49.656 5.348 1 46.34 8 ASN B N 1
ATOM 783 C CA . ASN B 1 8 ? 2.627 -48.562 5.793 1 46.34 8 ASN B CA 1
ATOM 784 C C . ASN B 1 8 ? 1.988 -47.188 5.531 1 46.34 8 ASN B C 1
ATOM 786 O O . ASN B 1 8 ? 1.689 -46.844 4.387 1 46.34 8 ASN B O 1
ATOM 790 N N . ALA B 1 9 ? 0.996 -46.75 6.32 1 47.91 9 ALA B N 1
ATOM 791 C CA . ALA B 1 9 ? 0.529 -45.375 6.375 1 47.91 9 ALA B CA 1
ATOM 792 C C . ALA B 1 9 ? 1.646 -44.406 6 1 47.91 9 ALA B C 1
ATOM 794 O O . ALA B 1 9 ? 2.725 -44.438 6.598 1 47.91 9 ALA B O 1
ATOM 795 N N . ALA B 1 10 ? 1.894 -44.094 4.77 1 48.12 10 ALA B N 1
ATOM 796 C CA . ALA B 1 10 ? 2.646 -42.906 4.387 1 48.12 10 ALA B CA 1
ATOM 797 C C . ALA B 1 10 ? 2.639 -41.844 5.508 1 48.12 10 ALA B C 1
ATOM 799 O O . ALA B 1 10 ? 1.573 -41.469 5.996 1 48.12 10 ALA B O 1
ATOM 800 N N . SER B 1 11 ? 3.504 -41.875 6.551 1 48.19 11 SER B N 1
ATOM 801 C CA . SER B 1 11 ? 3.764 -40.781 7.484 1 48.19 11 SER B CA 1
ATOM 802 C C . SER B 1 11 ? 3.496 -39.438 6.844 1 48.19 11 SER B C 1
ATOM 804 O O . SER B 1 11 ? 4.086 -39.094 5.812 1 48.19 11 SER B O 1
ATOM 806 N N . SER B 1 12 ? 2.248 -39.031 6.746 1 49.44 12 SER B N 1
ATOM 807 C CA . SER B 1 12 ? 2.104 -37.625 6.516 1 49.44 12 SER B CA 1
ATOM 808 C C . SER B 1 12 ? 3.229 -36.812 7.18 1 49.44 12 SER B C 1
ATOM 810 O O . SER B 1 12 ? 3.223 -36.625 8.398 1 49.44 12 SER B O 1
ATOM 812 N N . GLY B 1 13 ? 4.449 -36.969 6.879 1 48.38 13 GLY B N 1
ATOM 813 C CA . GLY B 1 13 ? 5.445 -36.062 7.402 1 48.38 13 GLY B CA 1
ATOM 814 C C . GLY B 1 13 ? 4.891 -34.656 7.688 1 48.38 13 GLY B C 1
ATOM 815 O O . GLY B 1 13 ? 3.805 -34.312 7.223 1 48.38 13 GLY B O 1
ATOM 816 N N . PRO B 1 14 ? 5.395 -34.062 8.789 1 52.22 14 PRO B N 1
ATOM 817 C CA . PRO B 1 14 ? 4.926 -32.688 9.055 1 52.22 14 PRO B CA 1
ATOM 818 C C . PRO B 1 14 ? 4.797 -31.859 7.785 1 52.22 14 PRO B C 1
ATOM 820 O O . PRO B 1 14 ? 5.691 -31.875 6.938 1 52.22 14 PRO B O 1
ATOM 823 N N . GLN B 1 15 ? 3.65 -31.766 7.227 1 55.97 15 GLN B N 1
ATOM 824 C CA . GLN B 1 15 ? 3.496 -30.781 6.152 1 55.97 15 GLN B CA 1
ATOM 825 C C . GLN B 1 15 ? 4.434 -29.609 6.348 1 55.97 15 GLN B C 1
ATOM 827 O O . GLN B 1 15 ? 4.336 -28.875 7.344 1 55.97 15 GLN B O 1
ATOM 832 N N . GLU B 1 16 ? 5.66 -29.703 6.082 1 63.53 16 GLU B N 1
ATOM 833 C CA . GLU B 1 16 ? 6.617 -28.609 6.129 1 63.53 16 GLU B CA 1
ATOM 834 C C . GLU B 1 16 ? 5.973 -27.297 5.691 1 63.53 16 GLU B C 1
ATOM 836 O O . GLU B 1 16 ? 5.496 -27.172 4.562 1 63.53 16 GLU B O 1
ATOM 841 N N . LEU B 1 17 ? 5.355 -26.547 6.703 1 72.56 17 LEU B N 1
ATOM 842 C CA . LEU B 1 17 ? 4.781 -25.234 6.434 1 72.56 17 LEU B CA 1
ATOM 843 C C . LEU B 1 17 ? 5.793 -24.344 5.73 1 72.56 17 LEU B C 1
ATOM 845 O O . LEU B 1 17 ? 6.934 -24.203 6.184 1 72.56 17 LEU B O 1
ATOM 849 N N . LEU B 1 18 ? 5.52 -24.062 4.449 1 84.56 18 LEU B N 1
ATOM 850 C CA . LEU B 1 18 ? 6.348 -23.125 3.717 1 84.56 18 LEU B CA 1
ATOM 851 C C . LEU B 1 18 ? 6.465 -21.797 4.477 1 84.56 18 LEU B C 1
ATOM 853 O O . LEU B 1 18 ? 5.492 -21.328 5.07 1 84.56 18 LEU B O 1
ATOM 857 N N . PRO B 1 19 ? 7.617 -21.344 4.57 1 91.12 19 PRO B N 1
ATOM 858 C CA . PRO B 1 19 ? 7.797 -20.062 5.254 1 91.12 19 PRO B CA 1
ATOM 859 C C . PRO B 1 19 ? 7.211 -18.891 4.473 1 91.12 19 PRO B C 1
ATOM 861 O O . PRO B 1 19 ? 7.027 -18.984 3.254 1 91.12 19 PRO B O 1
ATOM 864 N N . THR B 1 20 ? 6.887 -17.859 5.223 1 95.5 20 THR B N 1
ATOM 865 C CA . THR B 1 20 ? 6.465 -16.609 4.594 1 95.5 20 THR B CA 1
ATOM 866 C C . THR B 1 20 ? 7.625 -15.969 3.834 1 95.5 20 THR B C 1
ATOM 868 O O . THR B 1 20 ? 8.758 -15.938 4.324 1 95.5 20 THR B O 1
ATOM 871 N N . LEU B 1 21 ? 7.344 -15.508 2.596 1 97.19 21 LEU B N 1
ATOM 872 C CA . LEU B 1 21 ? 8.297 -14.742 1.807 1 97.19 21 LEU B CA 1
ATOM 873 C C . LEU B 1 21 ? 8.086 -13.242 1.997 1 97.19 21 LEU B C 1
ATOM 875 O O . LEU B 1 21 ? 6.941 -12.781 2.047 1 97.19 21 LEU B O 1
ATOM 879 N N . ASN B 1 22 ? 9.25 -12.516 2.115 1 98.31 22 ASN B N 1
ATOM 880 C CA . ASN B 1 22 ? 9.211 -11.07 2.301 1 98.31 22 ASN B CA 1
ATOM 881 C C . ASN B 1 22 ? 10.195 -10.359 1.379 1 98.31 22 ASN B C 1
ATOM 883 O O . ASN B 1 22 ? 11.336 -10.789 1.23 1 98.31 22 ASN B O 1
ATOM 887 N N . TRP B 1 23 ? 9.703 -9.258 0.748 1 98.56 23 TRP B N 1
ATOM 888 C CA . TRP B 1 23 ? 10.539 -8.359 -0.037 1 98.56 23 TRP B CA 1
ATOM 889 C C . TRP B 1 23 ? 10.422 -6.926 0.469 1 98.56 23 TRP B C 1
ATOM 891 O O . TRP B 1 23 ? 9.344 -6.5 0.899 1 98.56 23 TRP B O 1
ATOM 901 N N . ARG B 1 24 ? 11.539 -6.234 0.391 1 98.69 24 ARG B N 1
ATOM 902 C CA . ARG B 1 24 ? 11.547 -4.781 0.528 1 98.69 24 ARG B CA 1
ATOM 903 C C . ARG B 1 24 ? 12.203 -4.125 -0.681 1 98.69 24 ARG B C 1
ATOM 905 O O . ARG B 1 24 ? 13.32 -4.484 -1.059 1 98.69 24 ARG B O 1
ATOM 912 N N . PHE B 1 25 ? 11.5 -3.236 -1.271 1 98.81 25 PHE B N 1
ATOM 913 C CA . PHE B 1 25 ? 12 -2.457 -2.395 1 98.81 25 PHE B CA 1
ATOM 914 C C . PHE B 1 25 ? 12.055 -0.974 -2.045 1 98.81 25 PHE B C 1
ATOM 916 O O . PHE B 1 25 ? 11.141 -0.449 -1.408 1 98.81 25 PHE B O 1
ATOM 923 N N . GLU B 1 26 ? 13.195 -0.31 -2.447 1 98.69 26 GLU B N 1
ATOM 924 C CA . GLU B 1 26 ? 13.367 1.119 -2.207 1 98.69 26 GLU B CA 1
ATOM 925 C C . GLU B 1 26 ? 13.492 1.89 -3.518 1 98.69 26 GLU B C 1
ATOM 927 O O . GLU B 1 26 ? 14.055 1.385 -4.492 1 98.69 26 GLU B O 1
ATOM 932 N N . PHE B 1 27 ? 12.984 3.121 -3.469 1 98.56 27 PHE B N 1
ATOM 933 C CA . PHE B 1 27 ? 12.938 3.973 -4.652 1 98.56 27 PHE B CA 1
ATOM 934 C C . PHE B 1 27 ? 13.469 5.367 -4.34 1 98.56 27 PHE B C 1
ATOM 936 O O . PHE B 1 27 ? 13.516 5.77 -3.176 1 98.56 27 PHE B O 1
ATOM 943 N N . GLY B 1 28 ? 13.805 6.082 -5.383 1 97.75 28 GLY B N 1
ATOM 944 C CA . GLY B 1 28 ? 14.414 7.391 -5.219 1 97.75 28 GLY B CA 1
ATOM 945 C C . GLY B 1 28 ? 13.398 8.5 -5.004 1 97.75 28 GLY B C 1
ATOM 946 O O . GLY B 1 28 ? 13.75 9.594 -4.562 1 97.75 28 GLY B O 1
ATOM 947 N N . SER B 1 29 ? 12.109 8.258 -5.336 1 97.12 29 SER B N 1
ATOM 948 C CA . SER B 1 29 ? 11.055 9.258 -5.223 1 97.12 29 SER B CA 1
ATOM 949 C C . SER B 1 29 ? 9.688 8.609 -5.047 1 97.12 29 SER B C 1
ATOM 951 O O . SER B 1 29 ? 9.523 7.418 -5.305 1 97.12 29 SER B O 1
ATOM 953 N N . TYR B 1 30 ? 8.758 9.453 -4.66 1 96.94 30 TYR B N 1
ATOM 954 C CA . TYR B 1 30 ? 7.383 8.969 -4.559 1 96.94 30 TYR B CA 1
ATOM 955 C C . TYR B 1 30 ? 6.836 8.594 -5.93 1 96.94 30 TYR B C 1
ATOM 957 O O . TYR B 1 30 ? 6.055 7.648 -6.059 1 96.94 30 TYR B O 1
ATOM 965 N N . VAL B 1 31 ? 7.27 9.273 -6.945 1 96.5 31 VAL B N 1
ATOM 966 C CA . VAL B 1 31 ? 6.832 8.992 -8.305 1 96.5 31 VAL B CA 1
ATOM 967 C C . VAL B 1 31 ? 7.254 7.578 -8.703 1 96.5 31 VAL B C 1
ATOM 969 O O . VAL B 1 31 ? 6.461 6.816 -9.266 1 96.5 31 VAL B O 1
ATOM 972 N N . GLN B 1 32 ? 8.477 7.223 -8.375 1 98.06 32 GLN B N 1
ATOM 973 C CA . GLN B 1 32 ? 8.961 5.875 -8.664 1 98.06 32 GLN B CA 1
ATOM 974 C C . GLN B 1 32 ? 8.195 4.836 -7.848 1 98.06 32 GLN B C 1
ATOM 976 O O . GLN B 1 32 ? 7.875 3.758 -8.352 1 98.06 32 GLN B O 1
ATOM 981 N N . THR B 1 33 ? 7.945 5.117 -6.559 1 98.44 33 THR B N 1
ATOM 982 C CA . THR B 1 33 ? 7.137 4.234 -5.727 1 98.44 33 THR B CA 1
ATOM 983 C C . THR B 1 33 ? 5.777 3.984 -6.367 1 98.44 33 THR B C 1
ATOM 985 O O . THR B 1 33 ? 5.352 2.834 -6.508 1 98.44 33 THR B O 1
ATOM 988 N N . ARG B 1 34 ? 5.168 5.078 -6.812 1 97.38 34 ARG B N 1
ATOM 989 C CA . ARG B 1 34 ? 3.844 4.984 -7.418 1 97.38 34 ARG B CA 1
ATOM 990 C C . ARG B 1 34 ? 3.893 4.199 -8.727 1 97.38 34 ARG B C 1
ATOM 992 O O . ARG B 1 34 ? 2.986 3.414 -9.016 1 97.38 34 ARG B O 1
ATOM 999 N N . HIS B 1 35 ? 4.891 4.398 -9.484 1 97.75 35 HIS B N 1
ATOM 1000 C CA . HIS B 1 35 ? 5.043 3.664 -10.734 1 97.75 35 HIS B CA 1
ATOM 1001 C C . HIS B 1 35 ? 5.137 2.162 -10.484 1 97.75 35 HIS B C 1
ATOM 1003 O O . HIS B 1 35 ? 4.484 1.372 -11.172 1 97.75 35 HIS B O 1
ATOM 1009 N N . PHE B 1 36 ? 5.953 1.78 -9.531 1 98.75 36 PHE B N 1
ATOM 1010 C CA . PHE B 1 36 ? 6.07 0.373 -9.172 1 98.75 36 PHE B CA 1
ATOM 1011 C C . PHE B 1 36 ? 4.719 -0.191 -8.742 1 98.75 36 PHE B C 1
ATOM 1013 O O . PHE B 1 36 ? 4.328 -1.275 -9.18 1 98.75 36 PHE B O 1
ATOM 1020 N N . LEU B 1 37 ? 3.982 0.538 -7.883 1 98.56 37 LEU B N 1
ATOM 1021 C CA . LEU B 1 37 ? 2.709 0.069 -7.348 1 98.56 37 LEU B CA 1
ATOM 1022 C C . LEU B 1 37 ? 1.681 -0.105 -8.461 1 98.56 37 LEU B C 1
ATOM 1024 O O . LEU B 1 37 ? 0.88 -1.042 -8.43 1 98.56 37 LEU B O 1
ATOM 1028 N N . ASP B 1 38 ? 1.735 0.771 -9.43 1 97.62 38 ASP B N 1
ATOM 1029 C CA . ASP B 1 38 ? 0.842 0.649 -10.578 1 97.62 38 ASP B CA 1
ATOM 1030 C C . ASP B 1 38 ? 1.144 -0.617 -11.375 1 97.62 38 ASP B C 1
ATOM 1032 O O . ASP B 1 38 ? 0.229 -1.354 -11.75 1 97.62 38 ASP B O 1
ATOM 1036 N N . GLN B 1 39 ? 2.387 -0.892 -11.617 1 98.31 39 GLN B N 1
ATOM 1037 C CA . GLN B 1 39 ? 2.787 -2.088 -12.352 1 98.31 39 GLN B CA 1
ATOM 1038 C C . GLN B 1 39 ? 2.467 -3.352 -11.562 1 98.31 39 GLN B C 1
ATOM 1040 O O . GLN B 1 39 ? 2.078 -4.371 -12.133 1 98.31 39 GLN B O 1
ATOM 1045 N N . MET B 1 40 ? 2.635 -3.252 -10.305 1 98.44 40 MET B N 1
ATOM 1046 C CA . MET B 1 40 ? 2.287 -4.375 -9.438 1 98.44 40 MET B CA 1
ATOM 1047 C C . MET B 1 40 ? 0.794 -4.676 -9.516 1 98.44 40 MET B C 1
ATOM 1049 O O . MET B 1 40 ? 0.391 -5.844 -9.508 1 98.44 40 MET B O 1
ATOM 1053 N N . ALA B 1 41 ? -0.035 -3.635 -9.492 1 98.12 41 ALA B N 1
ATOM 1054 C CA . ALA B 1 41 ? -1.478 -3.816 -9.625 1 98.12 41 ALA B CA 1
ATOM 1055 C C . ALA B 1 41 ? -1.817 -4.555 -10.922 1 98.12 41 ALA B C 1
ATOM 1057 O O . ALA B 1 41 ? -2.645 -5.469 -10.922 1 98.12 41 ALA B O 1
ATOM 1058 N N . ASP B 1 42 ? -1.149 -4.18 -11.992 1 98.06 42 ASP B N 1
ATOM 1059 C CA . ASP B 1 42 ? -1.359 -4.836 -13.281 1 98.06 42 ASP B CA 1
ATOM 1060 C C . ASP B 1 42 ? -0.944 -6.305 -13.219 1 98.06 42 ASP B C 1
ATOM 1062 O O . ASP B 1 42 ? -1.636 -7.172 -13.758 1 98.06 42 ASP B O 1
ATOM 1066 N N . LEU B 1 43 ? 0.147 -6.598 -12.633 1 98.5 43 LEU B N 1
ATOM 1067 C CA . LEU B 1 43 ? 0.614 -7.973 -12.461 1 98.5 43 LEU B CA 1
ATOM 1068 C C . LEU B 1 43 ? -0.392 -8.789 -11.664 1 98.5 43 LEU B C 1
ATOM 1070 O O . LEU B 1 43 ? -0.701 -9.93 -12.023 1 98.5 43 LEU B O 1
ATOM 1074 N N . SER B 1 44 ? -0.875 -8.258 -10.539 1 98.25 44 SER B N 1
ATOM 1075 C CA . SER B 1 44 ? -1.856 -8.938 -9.695 1 98.25 44 SER B CA 1
ATOM 1076 C C . SER B 1 44 ? -3.123 -9.266 -10.477 1 98.25 44 SER B C 1
ATOM 1078 O O . SER B 1 44 ? -3.639 -10.383 -10.391 1 98.25 44 SER B O 1
ATOM 1080 N N . LYS B 1 45 ? -3.566 -8.297 -11.219 1 97.25 45 LYS B N 1
ATOM 1081 C CA . LYS B 1 45 ? -4.754 -8.5 -12.039 1 97.25 45 LYS B CA 1
ATOM 1082 C C . LYS B 1 45 ? -4.535 -9.609 -13.062 1 97.25 45 LYS B C 1
ATOM 1084 O O . LYS B 1 45 ? -5.371 -10.508 -13.203 1 97.25 45 LYS B O 1
ATOM 1089 N N . ARG B 1 46 ? -3.447 -9.664 -13.773 1 97.31 46 ARG B N 1
ATOM 1090 C CA . ARG B 1 46 ? -3.135 -10.641 -14.812 1 97.31 46 ARG B CA 1
ATOM 1091 C C . ARG B 1 46 ? -3.012 -12.047 -14.227 1 97.31 46 ARG B C 1
ATOM 1093 O O . ARG B 1 46 ? -3.475 -13.016 -14.82 1 97.31 46 ARG B O 1
ATOM 1100 N N . GLU B 1 47 ? -2.387 -12.148 -13.055 1 97 4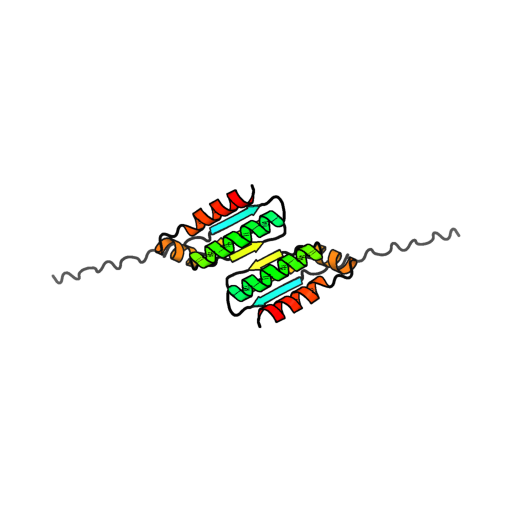7 GLU B N 1
ATOM 1101 C CA . GLU B 1 47 ? -2.072 -13.445 -12.469 1 97 47 GLU B CA 1
ATOM 1102 C C . GLU B 1 47 ? -3.193 -13.93 -11.555 1 97 47 GLU B C 1
ATOM 1104 O O . GLU B 1 47 ? -3.223 -15.1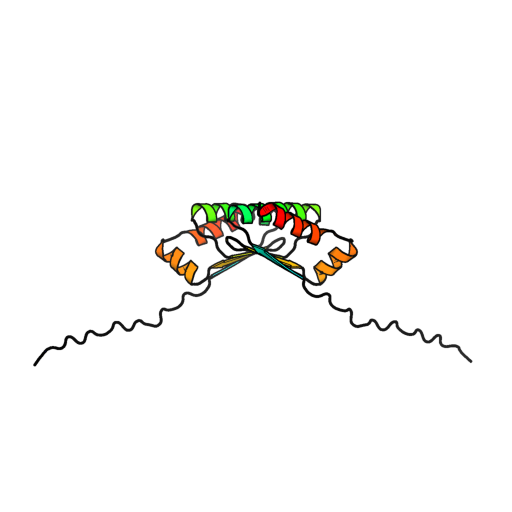02 -11.164 1 97 47 GLU B O 1
ATOM 1109 N N . GLY B 1 48 ? -4.074 -13.023 -11.211 1 96.25 48 GLY B N 1
ATOM 1110 C CA . GLY B 1 48 ? -5.145 -13.375 -10.297 1 96.25 48 GLY B CA 1
ATOM 1111 C C . GLY B 1 48 ? -4.656 -13.648 -8.883 1 96.25 48 GLY B C 1
ATOM 1112 O O . GLY B 1 48 ? -5.203 -14.508 -8.188 1 96.25 48 GLY B O 1
ATOM 1113 N N . TYR B 1 49 ? -3.572 -13.07 -8.508 1 97.69 49 TYR B N 1
ATOM 1114 C CA . TYR B 1 49 ? -3 -13.195 -7.168 1 97.69 49 TYR B CA 1
ATOM 1115 C C . TYR B 1 49 ? -2.713 -11.82 -6.57 1 97.69 49 TYR B C 1
ATOM 1117 O O . TYR B 1 49 ? -2.168 -10.945 -7.242 1 97.69 49 TYR B O 1
ATOM 1125 N N . TYR B 1 50 ? -3.076 -11.633 -5.375 1 98.25 50 TYR B N 1
ATOM 1126 C CA . TYR B 1 50 ? -2.979 -10.352 -4.695 1 98.25 50 TYR B CA 1
ATOM 1127 C C . TYR B 1 50 ? -2.238 -10.484 -3.371 1 98.25 50 TYR B C 1
ATOM 1129 O O . TYR B 1 50 ? -2.838 -10.836 -2.352 1 98.25 50 TYR B O 1
ATOM 1137 N N . PRO B 1 51 ? -0.958 -10.164 -3.385 1 98.56 51 PRO B N 1
ATOM 1138 C CA . PRO B 1 51 ? -0.167 -10.266 -2.156 1 98.56 51 PRO B CA 1
ATOM 1139 C C . PRO B 1 51 ? -0.463 -9.148 -1.165 1 98.56 51 PRO B C 1
ATOM 1141 O O . PRO B 1 51 ? -1.193 -8.203 -1.491 1 98.56 51 PRO B O 1
ATOM 1144 N N . ASN B 1 52 ? 0.054 -9.219 0.014 1 98.12 52 ASN B N 1
ATOM 1145 C CA . ASN B 1 52 ? 0.019 -8.117 0.964 1 98.12 52 ASN B CA 1
ATOM 1146 C C . ASN B 1 52 ? 1.105 -7.086 0.665 1 98.12 52 ASN B C 1
ATOM 1148 O O . ASN B 1 52 ? 2.268 -7.441 0.469 1 98.12 52 ASN B O 1
ATOM 1152 N N . VAL B 1 53 ? 0.724 -5.855 0.639 1 98.81 53 VAL B N 1
ATOM 1153 C CA . VAL B 1 53 ? 1.64 -4.777 0.282 1 98.81 53 VAL B CA 1
ATOM 1154 C C . VAL B 1 53 ? 1.604 -3.691 1.357 1 98.81 53 VAL B C 1
ATOM 1156 O O . VAL B 1 53 ? 0.532 -3.324 1.842 1 98.81 53 VAL B O 1
ATOM 1159 N N . SER B 1 54 ? 2.705 -3.217 1.786 1 98.75 54 SER B N 1
ATOM 1160 C CA . SER B 1 54 ? 2.824 -2.016 2.607 1 98.75 54 SER B CA 1
ATOM 1161 C C . SER B 1 54 ? 3.852 -1.049 2.025 1 98.75 54 SER B C 1
ATOM 1163 O O . SER B 1 54 ? 4.859 -1.474 1.456 1 98.75 54 SER B O 1
ATOM 1165 N N . PHE B 1 55 ? 3.5 0.279 2.244 1 98.88 55 PHE B N 1
ATOM 1166 C CA . PHE B 1 55 ? 4.453 1.214 1.661 1 98.88 55 PHE B CA 1
ATOM 1167 C C . PHE B 1 55 ? 4.367 2.572 2.346 1 98.88 55 PHE B C 1
ATOM 1169 O O . PHE B 1 55 ? 3.34 2.914 2.934 1 98.88 55 PHE B O 1
ATOM 1176 N N . GLY B 1 56 ? 5.438 3.256 2.35 1 97.88 56 GLY B N 1
ATOM 1177 C CA . GLY B 1 56 ? 5.551 4.68 2.627 1 97.88 56 GLY B CA 1
ATOM 1178 C C . GLY B 1 56 ? 5.898 5.5 1.402 1 97.88 56 GLY B C 1
ATOM 1179 O O . GLY B 1 56 ? 5.461 5.188 0.293 1 97.88 56 GLY B O 1
ATOM 1180 N N . LYS B 1 57 ? 6.602 6.547 1.737 1 97.62 57 LYS B N 1
ATOM 1181 C CA . LYS B 1 57 ? 6.914 7.465 0.644 1 97.62 57 LYS B CA 1
ATOM 1182 C C . LYS B 1 57 ? 7.832 6.809 -0.38 1 97.62 57 LYS B C 1
ATOM 1184 O O . LYS B 1 57 ? 7.562 6.844 -1.582 1 97.62 57 LYS B O 1
ATOM 1189 N N . THR B 1 58 ? 8.914 6.129 0.083 1 98.31 58 THR B N 1
ATOM 1190 C CA . THR B 1 58 ? 9.938 5.719 -0.875 1 98.31 58 THR B CA 1
ATOM 1191 C C . THR B 1 58 ? 10.25 4.234 -0.727 1 98.31 58 THR B C 1
ATOM 1193 O O . THR B 1 58 ? 11.344 3.787 -1.091 1 98.31 58 THR B O 1
ATOM 1196 N N . TYR B 1 59 ? 9.375 3.525 -0.151 1 98.62 59 TYR B N 1
ATOM 1197 C CA . TYR B 1 59 ? 9.617 2.092 -0.02 1 98.62 59 TYR B CA 1
ATOM 1198 C C . TYR B 1 59 ? 8.32 1.306 -0.126 1 98.62 59 TYR B C 1
ATOM 1200 O O . TYR B 1 59 ? 7.246 1.829 0.172 1 98.62 59 TYR B O 1
ATOM 1208 N N . VAL B 1 60 ? 8.461 -0.003 -0.555 1 98.88 60 VAL B N 1
ATOM 1209 C CA . VAL B 1 60 ? 7.367 -0.967 -0.618 1 98.88 60 VAL B CA 1
ATOM 1210 C C . VAL B 1 60 ? 7.805 -2.285 0.017 1 98.88 60 VAL B C 1
ATOM 1212 O O . VAL B 1 60 ? 8.883 -2.803 -0.287 1 98.88 60 VAL B O 1
ATOM 1215 N N . ASN B 1 61 ? 7.062 -2.793 0.928 1 98.88 61 ASN B N 1
ATOM 1216 C CA . ASN B 1 61 ? 7.176 -4.148 1.456 1 98.88 61 ASN B CA 1
ATOM 1217 C C . ASN B 1 61 ? 6.09 -5.062 0.897 1 98.88 61 ASN B C 1
ATOM 1219 O O . ASN B 1 61 ? 4.914 -4.684 0.856 1 98.88 61 ASN B O 1
ATOM 1223 N N . ILE B 1 62 ? 6.484 -6.266 0.453 1 98.88 62 ILE B N 1
ATOM 1224 C CA . ILE B 1 62 ? 5.539 -7.258 -0.038 1 98.88 62 ILE B CA 1
ATOM 1225 C C . ILE B 1 62 ? 5.734 -8.578 0.711 1 98.88 62 ILE B C 1
ATOM 1227 O O . ILE B 1 62 ? 6.871 -9.008 0.936 1 98.88 62 ILE B O 1
ATOM 1231 N N . SER B 1 63 ? 4.629 -9.148 1.097 1 98.56 63 SER B N 1
ATOM 1232 C CA . SER B 1 63 ? 4.684 -10.445 1.766 1 98.56 63 SER B CA 1
ATOM 1233 C C . SER B 1 63 ? 3.738 -11.445 1.107 1 98.56 63 SER B C 1
ATOM 1235 O O . SER B 1 63 ? 2.633 -11.086 0.697 1 98.56 63 SER B O 1
ATOM 1237 N N . ILE B 1 64 ? 4.227 -12.688 1.025 1 98 64 ILE B N 1
ATOM 1238 C CA . ILE B 1 64 ? 3.451 -13.844 0.583 1 98 64 ILE B CA 1
ATOM 1239 C C . ILE B 1 64 ? 3.49 -14.93 1.653 1 98 64 ILE B C 1
ATOM 1241 O O . ILE B 1 64 ? 4.562 -15.438 1.995 1 98 64 ILE B O 1
ATOM 1245 N N . ASP B 1 65 ? 2.293 -15.188 2.154 1 96.81 65 ASP B N 1
ATOM 1246 C CA . ASP B 1 65 ? 2.25 -16.172 3.238 1 96.81 65 ASP B CA 1
ATOM 1247 C C . ASP B 1 65 ? 2.336 -17.594 2.697 1 96.81 65 ASP B C 1
ATOM 1249 O O . ASP B 1 65 ? 2.51 -17.797 1.495 1 96.81 65 ASP B O 1
ATOM 1253 N N . ALA B 1 66 ? 2.32 -18.531 3.588 1 96.06 66 ALA B N 1
ATOM 1254 C CA . ALA B 1 66 ? 2.496 -19.938 3.242 1 96.06 66 ALA B CA 1
ATOM 1255 C C . ALA B 1 66 ? 1.429 -20.406 2.252 1 96.06 66 ALA B C 1
ATOM 1257 O O . ALA B 1 66 ? 1.72 -21.156 1.322 1 96.06 66 ALA B O 1
ATOM 1258 N N . GLU B 1 67 ? 0.221 -20 2.502 1 95.62 67 GLU B N 1
ATOM 1259 C CA . GLU B 1 67 ? -0.872 -20.375 1.607 1 95.62 67 GLU B CA 1
ATOM 1260 C C . GLU B 1 67 ? -0.644 -19.828 0.2 1 95.62 67 GLU B C 1
ATOM 1262 O O . GLU B 1 67 ? -0.833 -20.547 -0.786 1 95.62 67 GLU B O 1
ATOM 1267 N N . GLY B 1 68 ? -0.268 -18.578 0.158 1 96.31 68 GLY B N 1
ATOM 1268 C CA . GLY B 1 68 ? 0.041 -17.984 -1.129 1 96.31 68 GLY B CA 1
ATOM 1269 C C . GLY B 1 68 ? 1.205 -18.641 -1.837 1 96.31 68 GLY B C 1
ATOM 1270 O O . GLY B 1 68 ? 1.165 -18.844 -3.051 1 96.31 68 GLY B O 1
ATOM 1271 N N . ARG B 1 69 ? 2.184 -18.969 -1.09 1 95.81 69 ARG B N 1
ATOM 1272 C CA . ARG B 1 69 ? 3.332 -19.656 -1.659 1 95.81 69 ARG B CA 1
ATOM 1273 C C . ARG B 1 69 ? 2.916 -20.984 -2.273 1 95.81 69 ARG B C 1
ATOM 1275 O O . ARG B 1 69 ? 3.373 -21.344 -3.361 1 95.81 69 ARG B O 1
ATOM 1282 N N . ALA B 1 70 ? 2.15 -21.703 -1.591 1 95.25 70 ALA B N 1
ATOM 1283 C CA . ALA B 1 70 ? 1.673 -23 -2.086 1 95.25 70 ALA B CA 1
ATOM 1284 C C . ALA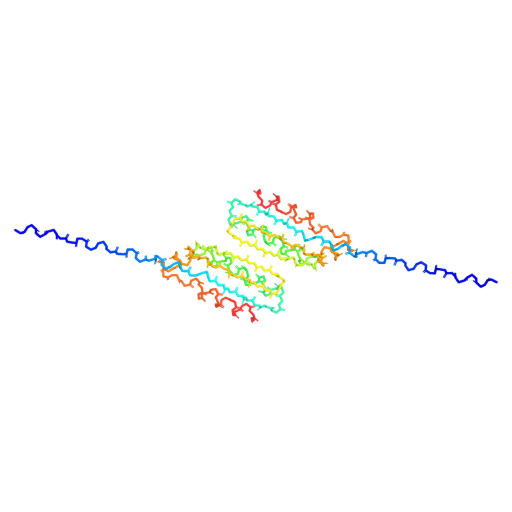 B 1 70 ? 0.902 -22.828 -3.393 1 95.25 70 ALA B C 1
ATOM 1286 O O . ALA B 1 70 ? 1.093 -23.609 -4.336 1 95.25 70 ALA B O 1
ATOM 1287 N N . GLU B 1 71 ? 0.026 -21.844 -3.41 1 95.81 71 GLU B N 1
ATOM 1288 C CA . GLU B 1 71 ? -0.763 -21.562 -4.605 1 95.81 71 GLU B CA 1
ATOM 1289 C C . GLU B 1 71 ? 0.135 -21.234 -5.793 1 95.81 71 GLU B C 1
ATOM 1291 O O . GLU B 1 71 ? -0.053 -21.781 -6.887 1 95.81 71 GLU B O 1
ATOM 1296 N N . LEU B 1 72 ? 1.139 -20.359 -5.605 1 96.75 72 LEU B N 1
ATOM 1297 C CA . LEU B 1 72 ? 2.045 -19.969 -6.676 1 96.75 72 LEU B CA 1
ATOM 1298 C C . LEU B 1 72 ? 2.865 -21.156 -7.16 1 96.75 72 LEU B C 1
ATOM 1300 O O . LEU B 1 72 ? 3.094 -21.312 -8.359 1 96.75 72 LEU B O 1
ATOM 1304 N N . THR B 1 73 ?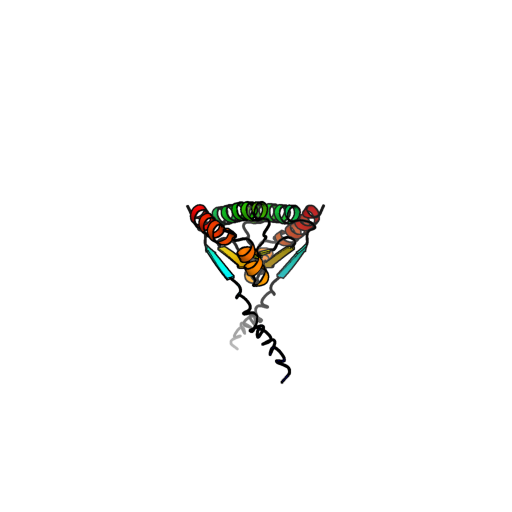 3.285 -22 -6.246 1 94.94 73 THR B N 1
ATOM 1305 C CA . THR B 1 73 ? 4.062 -23.188 -6.586 1 94.94 73 THR B CA 1
ATOM 1306 C C . THR B 1 73 ? 3.229 -24.172 -7.414 1 94.94 73 THR B C 1
ATOM 1308 O O . THR B 1 73 ? 3.699 -24.688 -8.422 1 94.94 73 THR B O 1
ATOM 1311 N N . GLU B 1 74 ? 2.016 -24.375 -6.984 1 95.5 74 GLU B N 1
ATOM 1312 C CA . GLU B 1 74 ? 1.112 -25.281 -7.676 1 95.5 74 GLU B CA 1
ATOM 1313 C C . GLU B 1 74 ? 0.872 -24.844 -9.117 1 95.5 74 GLU B C 1
ATOM 1315 O O . GLU B 1 74 ? 0.757 -25.672 -10.016 1 95.5 74 GLU B O 1
ATOM 1320 N N . ARG B 1 75 ? 0.908 -23.562 -9.312 1 96.56 75 ARG B N 1
ATOM 1321 C CA . ARG B 1 75 ? 0.618 -23.016 -10.625 1 96.56 75 ARG B CA 1
ATOM 1322 C C . ARG B 1 75 ? 1.897 -22.812 -11.43 1 96.56 75 ARG B C 1
ATOM 1324 O O . ARG B 1 75 ? 1.855 -22.328 -12.562 1 96.56 75 ARG B O 1
ATOM 1331 N N . ASN B 1 76 ? 3.082 -23.203 -10.828 1 96.88 76 ASN B N 1
ATOM 1332 C CA . ASN B 1 76 ? 4.355 -22.875 -11.461 1 96.88 76 ASN B CA 1
ATOM 1333 C C . ASN B 1 76 ? 4.414 -21.406 -11.883 1 96.88 76 ASN B C 1
ATOM 1335 O O . ASN B 1 76 ? 4.805 -21.094 -13.008 1 96.88 76 ASN B O 1
ATOM 1339 N N . SER B 1 77 ? 3.957 -20.594 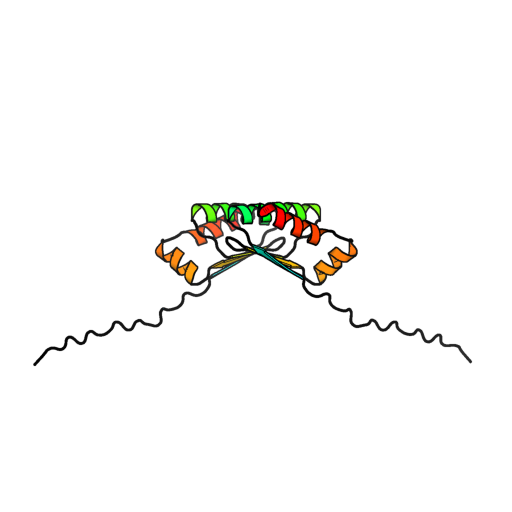-10.984 1 97.38 77 SER B N 1
ATOM 1340 C CA . SER B 1 77 ? 3.805 -19.156 -11.258 1 97.38 77 SER B CA 1
ATOM 1341 C C . SER B 1 77 ? 5.156 -18.469 -11.32 1 97.38 77 SER B C 1
ATOM 1343 O O . SER B 1 77 ? 6.051 -18.75 -10.516 1 97.38 77 SER B O 1
ATOM 1345 N N . ARG B 1 78 ? 5.273 -17.406 -12.18 1 97.56 78 ARG B N 1
ATOM 1346 C CA . ARG B 1 78 ? 6.449 -16.547 -12.266 1 97.56 78 ARG B CA 1
ATOM 1347 C C . ARG B 1 78 ? 6.211 -15.227 -11.539 1 97.56 78 ARG B C 1
ATOM 1349 O O . ARG B 1 78 ? 6.953 -14.266 -11.742 1 97.56 78 ARG B O 1
ATOM 1356 N N . PHE B 1 79 ? 5.277 -15.188 -10.711 1 98.44 79 PHE B N 1
ATOM 1357 C CA . PHE B 1 79 ? 4.824 -13.969 -10.055 1 98.44 79 PHE B CA 1
ATOM 1358 C C . PHE B 1 79 ? 5.98 -13.266 -9.359 1 98.44 79 PHE B C 1
ATOM 1360 O O . PHE B 1 79 ? 6.199 -12.07 -9.555 1 98.44 79 PHE B O 1
ATOM 1367 N N . THR B 1 80 ? 6.773 -13.961 -8.531 1 98.25 80 THR B N 1
ATOM 1368 C CA . THR B 1 80 ? 7.82 -13.336 -7.727 1 98.25 80 THR B CA 1
ATOM 1369 C C . THR B 1 80 ? 8.961 -12.852 -8.609 1 98.25 80 THR B C 1
ATOM 1371 O O . THR B 1 80 ? 9.523 -11.781 -8.375 1 98.25 80 THR B O 1
ATOM 1374 N N . GLY B 1 81 ? 9.25 -13.625 -9.594 1 98.25 81 GLY B N 1
ATOM 1375 C CA . GLY B 1 81 ? 10.266 -13.188 -10.539 1 98.25 81 GLY B CA 1
ATOM 1376 C C . GLY B 1 81 ? 9.867 -11.93 -11.305 1 98.25 81 GLY B C 1
ATOM 1377 O O . GLY B 1 81 ? 10.68 -11.023 -11.477 1 98.25 81 GLY B O 1
ATOM 1378 N N . GLU B 1 82 ? 8.688 -11.867 -11.773 1 98.56 82 GLU B N 1
ATOM 1379 C CA . GLU B 1 82 ? 8.188 -10.695 -12.484 1 98.56 82 GLU B CA 1
ATOM 1380 C C . GLU B 1 82 ? 8.117 -9.484 -11.562 1 98.56 82 GLU B C 1
ATOM 1382 O O . GLU B 1 82 ? 8.453 -8.367 -11.977 1 98.56 82 GLU B O 1
ATOM 1387 N N . MET B 1 83 ? 7.664 -9.672 -10.398 1 98.62 83 MET B N 1
ATOM 1388 C CA . MET B 1 83 ? 7.629 -8.617 -9.391 1 98.62 83 MET B CA 1
ATOM 1389 C C . MET B 1 83 ? 9.016 -8.008 -9.195 1 98.62 83 MET B C 1
ATOM 1391 O O . MET B 1 83 ? 9.164 -6.785 -9.188 1 98.62 83 MET B O 1
ATOM 1395 N N . GLU B 1 84 ? 10.016 -8.836 -9.055 1 98.38 84 GLU B N 1
ATOM 1396 C CA . GLU B 1 84 ? 11.375 -8.359 -8.867 1 98.38 84 GLU B CA 1
ATOM 1397 C C . GLU B 1 84 ? 11.867 -7.59 -10.094 1 98.38 84 GLU B C 1
ATOM 1399 O O . GLU B 1 84 ? 12.578 -6.59 -9.961 1 98.38 84 GLU B O 1
ATOM 1404 N N . ALA B 1 85 ? 11.516 -8.055 -11.234 1 98.38 85 ALA B N 1
ATOM 1405 C CA . ALA B 1 85 ? 11.883 -7.367 -12.477 1 98.38 85 ALA B CA 1
ATOM 1406 C C . ALA B 1 85 ? 11.234 -5.988 -12.555 1 98.38 85 ALA B C 1
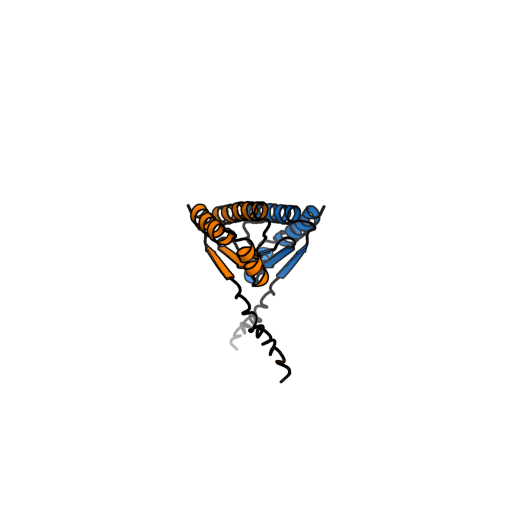ATOM 1408 O O . ALA B 1 85 ? 11.859 -5.023 -12.992 1 98.38 85 ALA B O 1
ATOM 1409 N N . LEU B 1 86 ? 9.969 -5.902 -12.188 1 98.56 86 LEU B N 1
ATOM 1410 C CA . LEU B 1 86 ? 9.258 -4.625 -12.164 1 98.56 86 LEU B CA 1
ATOM 1411 C C . LEU B 1 86 ? 9.977 -3.623 -11.266 1 98.56 86 LEU B C 1
ATOM 1413 O O . LEU B 1 86 ? 10.086 -2.443 -11.609 1 98.56 86 LEU B O 1
ATOM 1417 N N . ALA B 1 87 ? 10.398 -4.066 -10.07 1 98.38 87 ALA B N 1
ATOM 1418 C CA . ALA B 1 87 ? 11.094 -3.186 -9.133 1 98.38 87 ALA B CA 1
ATOM 1419 C C . ALA B 1 87 ? 12.375 -2.631 -9.75 1 98.38 87 ALA B C 1
ATOM 1421 O O . ALA B 1 87 ? 12.703 -1.454 -9.562 1 98.38 87 ALA B O 1
ATOM 1422 N N . ALA B 1 88 ? 13.078 -3.441 -10.445 1 96.94 88 ALA B N 1
ATOM 1423 C CA . ALA B 1 88 ? 14.32 -3.025 -11.086 1 96.94 88 ALA B CA 1
ATOM 1424 C C . ALA B 1 88 ? 14.055 -1.945 -12.133 1 96.94 88 ALA B C 1
ATOM 1426 O O . ALA B 1 88 ? 14.812 -0.978 -12.242 1 96.94 88 ALA B O 1
ATOM 1427 N N . THR B 1 89 ? 12.984 -2.123 -12.828 1 96.62 89 THR B N 1
ATOM 1428 C CA . THR B 1 89 ? 12.672 -1.196 -13.914 1 96.62 89 THR B CA 1
ATOM 1429 C C . THR B 1 89 ? 12.141 0.121 -13.359 1 96.62 89 THR B C 1
ATOM 1431 O O . THR B 1 89 ? 12.375 1.185 -13.938 1 96.62 89 THR B O 1
ATOM 1434 N N . ALA B 1 90 ? 11.445 0.104 -12.258 1 95.75 90 ALA B N 1
ATOM 1435 C CA . ALA B 1 90 ? 10.828 1.294 -11.68 1 95.75 90 ALA B CA 1
ATOM 1436 C C . ALA B 1 90 ? 11.875 2.232 -11.102 1 95.75 90 ALA B C 1
ATOM 1438 O O . ALA B 1 90 ? 11.602 3.412 -10.859 1 95.75 90 ALA B O 1
ATOM 1439 N N . ARG B 1 91 ? 13.023 1.797 -10.852 1 93.5 91 ARG B N 1
ATOM 1440 C CA . ARG B 1 91 ? 14.109 2.588 -10.273 1 93.5 91 ARG B CA 1
ATOM 1441 C C . ARG B 1 91 ? 14.836 3.387 -11.359 1 93.5 91 ARG B C 1
ATOM 1443 O O . ARG B 1 91 ? 15.633 4.273 -11.047 1 93.5 91 ARG B O 1
ATOM 1450 N N . THR B 1 92 ? 14.648 3.031 -12.562 1 83.69 92 THR B N 1
ATOM 1451 C CA . THR B 1 92 ? 15.375 3.684 -13.641 1 83.69 92 THR B CA 1
ATOM 1452 C C . THR B 1 92 ? 14.508 4.738 -14.32 1 83.69 92 THR B C 1
ATOM 1454 O O . THR B 1 92 ? 13.289 4.586 -14.398 1 83.69 92 THR B O 1
#

InterPro domains:
  IPR036428 Pterin 4 alpha carbinolamine dehydratase superfamily [G3DSA:3.30.1360.20] (14-90)
  IPR036428 Pterin 4 alpha carbinolamine dehydratase superfamily [SSF55248] (19-87)

Sequence (184 aa):
MNAVKDLNAASSGPQELLPTLNWRFEFGSYVQTRHFLDQMADLSKREGYYPNVSFGKTYVNISIDAEGRAELTERNSRFTGEMEALAATARTMNAVKDLNAASSGPQELLPTLNWRFEFGSYVQTRHFLDQMADLSKREGYYPNVSFGKTYVNISIDAEGRAELTERNSRFTGEMEALAATART

Secondary structure (DSSP, 8-state):
-----------------PPPEEEEEE-SSHHHHHHHHHHHHHHHHHHT---EEEE-SSEEEEEE-HHHHHHHHHTT--HHHHHHHHHHHHT-/-----------------PPPEEEEEE-SSHHHHHHHHHHHHHHHHHHT---EEEE-SSEEEEEE-HHHHHHHHHTT--HHHHHHHHHHHHT-

Solvent-accessible surface area (backbone atoms only — not comparable to full-atom values): 10591 Å² total; per-residue (Å²): 134,82,78,72,73,75,73,70,70,74,72,77,57,77,76,74,74,56,69,66,46,78,49,78,47,77,38,92,35,53,68,33,37,50,50,33,52,54,53,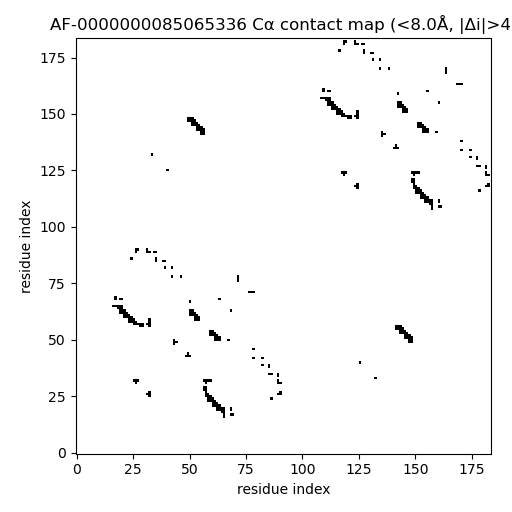47,51,51,49,24,64,75,70,72,48,67,58,40,38,33,32,47,50,37,36,40,37,39,42,38,46,38,68,51,48,50,54,38,58,75,64,69,54,60,60,69,61,50,51,53,52,45,53,60,52,37,66,103,135,82,79,72,74,76,74,71,70,74,73,76,57,78,75,76,75,56,69,68,47,78,48,77,47,76,39,94,34,52,67,32,37,50,50,34,52,53,53,48,52,52,50,24,63,76,70,73,48,66,58,41,36,32,32,48,49,36,35,41,36,38,40,38,46,37,68,53,47,51,54,38,57,75,63,69,54,61,61,70,62,51,52,53,50,46,52,60,54,36,64,102